Protein AF-A0A3D1F648-F1 (afdb_monomer)

pLDDT: mean 85.79, std 16.65, range [53.34, 98.19]

Nearest PDB structures (foldseek):
  2ad5-assembly3_B  TM=3.538E-01  e=4.983E+00  Escherichia coli K-12
  8fmh-assembly1_D  TM=3.891E-01  e=9.138E+00  Pseudomonas syringae

Structure (mmCIF, N/CA/C/O backbone):
data_AF-A0A3D1F648-F1
#
_entry.id   AF-A0A3D1F648-F1
#
loop_
_atom_site.group_PDB
_atom_site.id
_atom_site.type_symbol
_atom_site.label_atom_id
_atom_site.label_alt_id
_atom_site.label_comp_id
_atom_site.label_asym_id
_atom_site.label_entity_id
_atom_site.label_seq_id
_atom_site.pdbx_PDB_ins_code
_atom_site.Cartn_x
_atom_site.Cartn_y
_atom_site.Cartn_z
_atom_site.occupancy
_atom_site.B_iso_or_equiv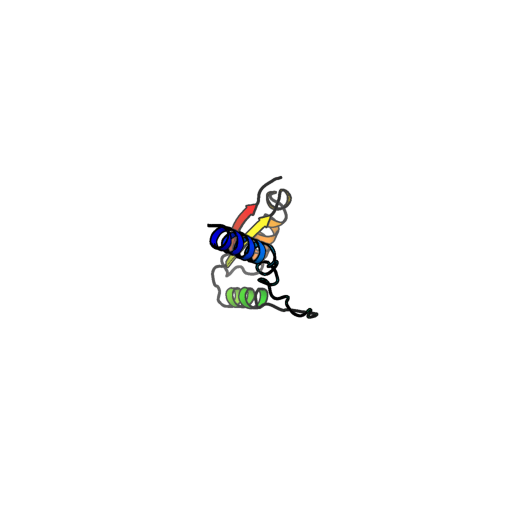
_atom_site.auth_seq_id
_atom_site.auth_comp_id
_atom_site.auth_asym_id
_atom_site.auth_atom_id
_atom_site.pdbx_PDB_model_num
ATOM 1 N N . MET A 1 1 ? 61.739 -39.790 -5.954 1.00 58.62 1 MET A N 1
ATOM 2 C CA . MET A 1 1 ? 61.342 -38.612 -5.142 1.00 58.62 1 MET A CA 1
ATOM 3 C C . MET A 1 1 ? 61.257 -37.318 -5.948 1.00 58.62 1 MET A C 1
ATOM 5 O O . MET A 1 1 ? 60.235 -36.660 -5.857 1.00 58.62 1 MET A O 1
ATOM 9 N N . LYS A 1 2 ? 62.256 -36.956 -6.769 1.00 53.34 2 LYS A N 1
ATOM 10 C CA . LYS A 1 2 ? 62.247 -35.690 -7.537 1.00 53.34 2 LYS A CA 1
ATOM 11 C C . LYS A 1 2 ? 61.109 -35.577 -8.572 1.00 53.34 2 LYS A C 1
ATOM 13 O O . LYS A 1 2 ? 60.539 -34.508 -8.730 1.00 53.34 2 LYS A O 1
ATOM 18 N N . THR A 1 3 ? 60.729 -36.683 -9.214 1.00 56.91 3 THR A N 1
ATOM 19 C CA . THR A 1 3 ? 59.636 -36.740 -10.206 1.00 56.91 3 THR A CA 1
ATOM 20 C C . THR A 1 3 ? 58.242 -36.599 -9.590 1.00 56.91 3 THR A C 1
ATOM 22 O O . THR A 1 3 ? 57.389 -35.933 -10.162 1.00 56.91 3 THR A O 1
ATOM 25 N N . ALA A 1 4 ? 58.021 -37.160 -8.397 1.00 61.03 4 ALA A N 1
ATOM 26 C CA . ALA A 1 4 ? 56.748 -37.049 -7.680 1.00 61.03 4 ALA A CA 1
ATOM 27 C C . ALA A 1 4 ? 56.503 -35.626 -7.148 1.00 61.03 4 ALA A C 1
ATOM 29 O O . ALA A 1 4 ? 55.388 -35.122 -7.217 1.00 61.03 4 ALA A O 1
ATOM 30 N N . VAL A 1 5 ? 57.560 -34.954 -6.680 1.00 63.81 5 VAL A N 1
ATOM 31 C CA . VAL A 1 5 ? 57.489 -33.555 -6.226 1.00 63.81 5 VAL A CA 1
ATOM 32 C C . VAL A 1 5 ? 57.231 -32.606 -7.400 1.00 63.81 5 VAL A C 1
ATOM 34 O O . VAL A 1 5 ? 56.432 -31.683 -7.272 1.00 63.81 5 VAL A O 1
ATOM 37 N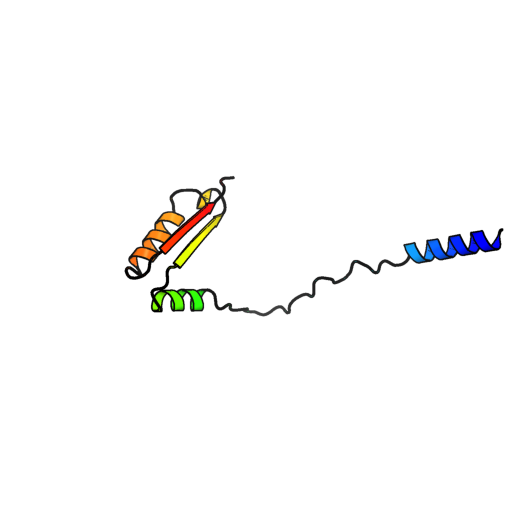 N . LEU A 1 6 ? 57.839 -32.864 -8.565 1.00 57.94 6 LEU A N 1
ATOM 38 C CA . LEU A 1 6 ? 57.604 -32.071 -9.773 1.00 57.94 6 LEU A CA 1
ATOM 39 C C . LEU A 1 6 ? 56.165 -32.230 -10.300 1.00 57.94 6 LEU A C 1
ATOM 41 O O . LEU A 1 6 ? 55.567 -31.244 -10.710 1.00 57.94 6 LEU A O 1
ATOM 45 N N . ALA A 1 7 ? 55.590 -33.436 -10.219 1.00 60.00 7 ALA A N 1
ATOM 46 C CA . AL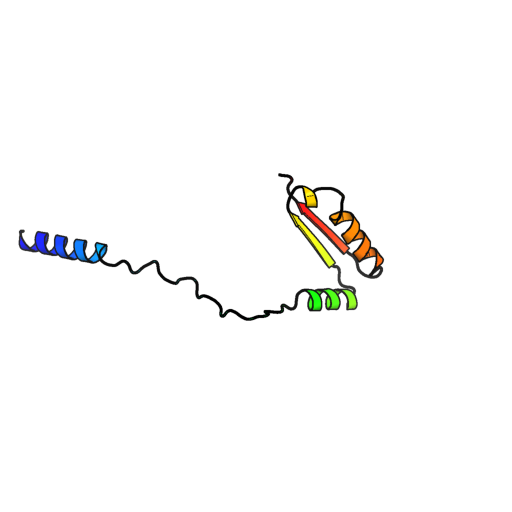A A 1 7 ? 54.197 -33.698 -10.594 1.00 60.00 7 ALA A CA 1
ATOM 47 C C . ALA A 1 7 ? 53.178 -33.047 -9.634 1.00 60.00 7 ALA A C 1
ATOM 49 O O . ALA A 1 7 ? 52.145 -32.548 -10.067 1.00 60.00 7 ALA A O 1
ATOM 50 N N . LEU A 1 8 ? 53.473 -33.005 -8.331 1.00 59.94 8 LEU A N 1
ATOM 51 C CA . LEU A 1 8 ? 52.634 -32.312 -7.344 1.00 59.94 8 LEU A CA 1
ATOM 52 C C . LEU A 1 8 ? 52.665 -30.786 -7.521 1.00 59.94 8 LEU A C 1
ATOM 54 O O . LEU A 1 8 ? 51.634 -30.130 -7.379 1.00 59.94 8 LEU A O 1
ATOM 58 N N . LEU A 1 9 ? 53.822 -30.225 -7.886 1.00 59.12 9 LEU A N 1
ATOM 59 C CA . LEU A 1 9 ? 53.970 -28.796 -8.178 1.00 59.12 9 LEU A CA 1
ATOM 60 C C . LEU A 1 9 ? 53.233 -28.376 -9.459 1.00 59.12 9 LEU A C 1
ATOM 62 O O . LEU A 1 9 ? 52.616 -27.312 -9.479 1.00 59.12 9 LEU A O 1
ATOM 66 N N . THR A 1 10 ? 53.238 -29.203 -10.509 1.00 59.19 10 THR A N 1
ATOM 67 C CA . THR A 1 10 ? 52.524 -28.891 -11.760 1.00 59.19 10 THR A CA 1
ATOM 68 C C . THR A 1 10 ? 51.006 -29.014 -11.624 1.00 59.19 10 THR A C 1
ATOM 70 O O . THR A 1 10 ? 50.285 -28.199 -12.195 1.00 59.19 10 THR A O 1
ATOM 73 N N . ILE A 1 11 ? 50.506 -29.958 -10.819 1.00 61.59 11 ILE A N 1
ATOM 74 C CA . ILE A 1 11 ? 49.069 -30.086 -10.516 1.00 61.59 11 ILE A CA 1
ATOM 75 C C . ILE A 1 11 ? 48.579 -28.897 -9.674 1.00 61.59 11 ILE A C 1
ATOM 77 O O . ILE A 1 11 ? 47.533 -28.322 -9.974 1.00 61.59 11 ILE A O 1
ATOM 81 N N . GLY A 1 12 ? 49.356 -28.465 -8.673 1.00 58.94 12 GLY A N 1
ATOM 82 C CA . GLY A 1 12 ? 49.017 -27.296 -7.852 1.00 58.94 12 GLY A CA 1
ATOM 83 C C . GLY A 1 12 ? 48.958 -25.985 -8.646 1.00 58.94 12 GLY A C 1
ATOM 84 O O . GLY A 1 12 ? 48.083 -25.154 -8.406 1.00 58.94 12 GLY A O 1
ATOM 85 N N . MET A 1 13 ? 49.836 -25.819 -9.642 1.00 59.44 13 MET A N 1
ATOM 86 C CA . MET A 1 13 ? 49.862 -24.634 -10.508 1.00 59.44 13 MET A CA 1
ATOM 87 C C . MET A 1 13 ? 48.686 -24.593 -11.502 1.00 59.44 13 MET A C 1
ATOM 89 O O . MET A 1 13 ? 48.224 -23.512 -11.858 1.00 59.44 13 MET A O 1
ATOM 93 N N . PHE A 1 14 ? 48.152 -25.752 -11.904 1.00 54.81 14 PHE A N 1
ATOM 94 C CA . PHE A 1 14 ? 46.979 -25.844 -12.784 1.00 54.81 14 PHE A CA 1
ATOM 95 C C . PHE A 1 14 ? 45.666 -25.506 -12.050 1.00 54.81 14 PHE A C 1
ATOM 97 O O . PHE A 1 14 ? 44.757 -24.926 -12.637 1.00 54.81 14 PHE A O 1
ATOM 104 N N . CYS A 1 15 ? 45.581 -25.791 -10.745 1.00 55.34 15 CYS A N 1
ATOM 105 C CA . CYS A 1 15 ? 44.432 -25.422 -9.909 1.00 55.34 15 CYS A CA 1
ATOM 106 C C . CYS A 1 15 ? 44.325 -23.912 -9.635 1.00 55.34 15 CYS A C 1
ATOM 108 O O . CYS A 1 15 ? 43.220 -23.413 -9.443 1.00 55.34 15 CYS A O 1
ATOM 110 N N . LEU A 1 16 ? 45.444 -23.179 -9.629 1.00 56.31 16 LEU A N 1
ATOM 111 C CA . LEU A 1 16 ? 45.466 -21.733 -9.363 1.00 56.31 16 LEU A CA 1
ATOM 112 C C . LEU A 1 16 ? 45.249 -20.872 -10.622 1.00 56.31 16 LEU A C 1
ATOM 114 O O . LEU A 1 16 ? 44.999 -19.676 -10.502 1.00 56.31 16 LEU A O 1
ATOM 118 N N . ALA A 1 17 ? 45.337 -21.464 -11.818 1.00 53.62 17 ALA A N 1
ATOM 119 C CA . ALA A 1 17 ? 45.269 -20.755 -13.099 1.00 53.62 17 ALA A CA 1
ATOM 120 C C . ALA A 1 17 ? 43.887 -20.790 -13.779 1.00 53.62 17 ALA A C 1
ATOM 122 O O . ALA A 1 17 ? 43.755 -20.280 -14.888 1.00 53.62 17 ALA A O 1
ATOM 123 N N . ASN A 1 18 ? 42.860 -21.361 -13.137 1.00 57.47 18 ASN A N 1
ATOM 124 C CA . ASN A 1 18 ? 41.478 -21.316 -13.622 1.00 57.47 18 ASN A CA 1
ATOM 125 C C . ASN A 1 18 ? 40.691 -20.198 -12.917 1.00 57.47 18 ASN A C 1
ATOM 127 O O . ASN A 1 18 ? 40.032 -20.466 -11.910 1.00 57.47 18 ASN A O 1
ATOM 131 N N . PRO A 1 19 ? 40.660 -18.957 -13.438 1.00 59.75 19 PRO A N 1
ATOM 132 C CA . PRO A 1 19 ? 39.596 -18.024 -13.103 1.00 59.75 19 PRO A CA 1
ATOM 133 C C . PRO A 1 19 ? 38.333 -18.474 -13.851 1.00 59.75 19 PRO A C 1
ATOM 135 O O . PRO A 1 19 ? 37.943 -17.874 -14.845 1.00 59.75 19 PRO A O 1
ATOM 138 N N . CYS A 1 20 ? 37.731 -19.596 -13.457 1.00 54.41 20 CYS A N 1
ATOM 139 C CA . CYS A 1 20 ? 36.568 -20.129 -14.173 1.00 54.41 20 CYS A CA 1
ATOM 140 C C . CYS A 1 20 ? 35.498 -20.697 -13.239 1.00 54.41 20 CYS A C 1
ATOM 142 O O . CYS A 1 20 ? 34.973 -21.782 -13.460 1.00 54.41 20 CYS A O 1
ATOM 144 N N . LEU A 1 21 ? 35.179 -19.968 -12.168 1.00 54.97 21 LEU A N 1
ATOM 145 C CA . LEU A 1 21 ? 34.020 -20.279 -11.325 1.00 54.97 21 LEU A CA 1
ATOM 146 C C . LEU A 1 21 ? 33.465 -19.012 -10.659 1.00 54.97 21 LEU A C 1
ATOM 148 O O . LEU A 1 21 ? 33.355 -18.911 -9.443 1.00 54.97 21 LEU A O 1
ATOM 152 N N . GLY A 1 22 ? 33.177 -17.997 -11.473 1.00 57.31 22 GLY A N 1
ATOM 153 C CA . GLY A 1 22 ? 32.590 -16.749 -10.979 1.00 57.31 22 GLY A CA 1
ATOM 154 C C . GLY A 1 22 ? 32.024 -15.827 -12.055 1.00 57.31 22 GLY A C 1
ATOM 155 O O . GLY A 1 22 ? 31.881 -14.637 -11.792 1.00 57.31 22 GLY A O 1
ATOM 156 N N . ALA A 1 23 ? 31.740 -16.336 -13.255 1.00 62.28 23 ALA A N 1
ATOM 157 C CA . ALA A 1 23 ? 31.150 -15.548 -14.330 1.00 62.28 23 ALA A CA 1
ATOM 158 C C . ALA A 1 2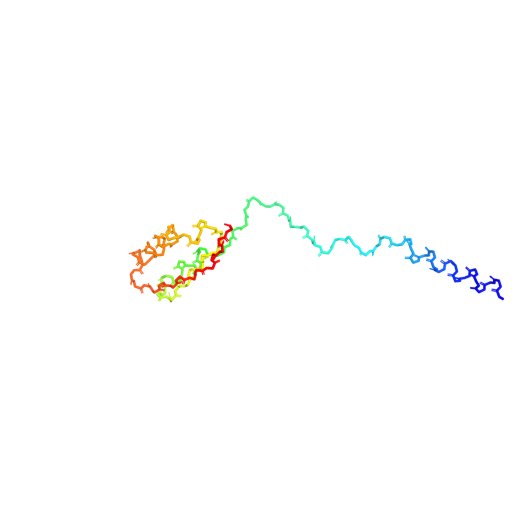3 ? 29.820 -16.182 -14.765 1.00 62.28 23 ALA A C 1
ATOM 160 O O . ALA A 1 23 ? 29.794 -17.328 -15.206 1.00 62.28 23 ALA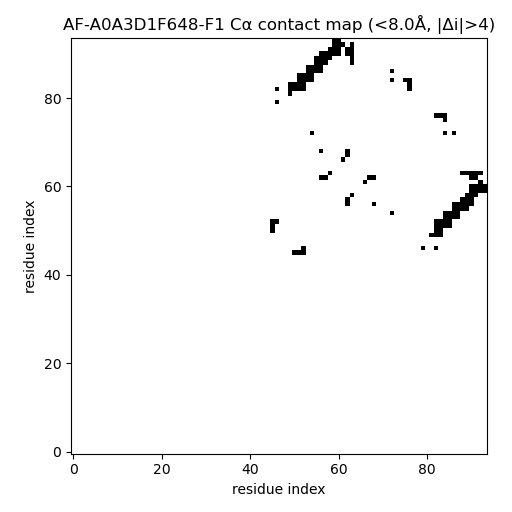 A O 1
ATOM 161 N N . ASP A 1 24 ? 28.760 -15.385 -14.617 1.00 60.88 24 ASP A N 1
ATOM 162 C CA . ASP A 1 24 ? 27.429 -15.502 -15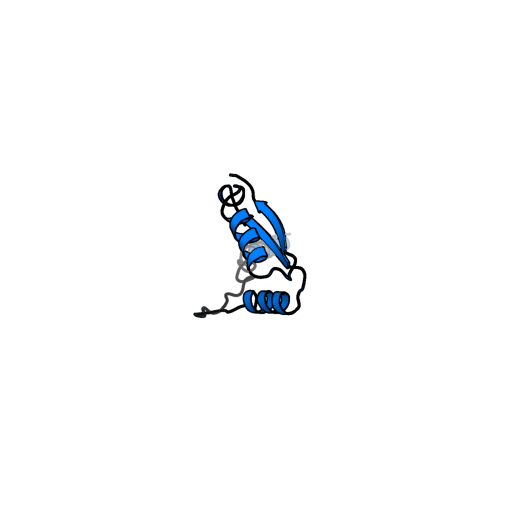.227 1.00 60.88 24 ASP A CA 1
ATOM 163 C C . ASP A 1 24 ? 26.373 -16.445 -14.611 1.00 60.88 24 ASP A C 1
ATOM 165 O O . ASP A 1 24 ? 25.525 -16.976 -15.322 1.00 60.88 24 ASP A O 1
ATOM 169 N N . ASP A 1 25 ? 26.290 -16.547 -13.278 1.00 72.44 25 ASP A N 1
ATOM 170 C CA . ASP A 1 25 ? 25.139 -17.208 -12.614 1.00 72.44 25 ASP A CA 1
ATOM 171 C C . ASP A 1 25 ? 23.812 -16.411 -12.701 1.00 72.44 25 ASP A C 1
ATOM 173 O O . ASP A 1 25 ? 22.757 -16.889 -12.277 1.00 72.44 25 ASP A O 1
ATOM 177 N N . TYR A 1 26 ? 23.830 -15.193 -13.256 1.00 79.62 26 TYR A N 1
ATOM 178 C CA . TYR A 1 26 ? 22.651 -14.328 -13.368 1.00 79.62 26 TYR A CA 1
ATOM 179 C C . TYR A 1 26 ? 22.460 -13.857 -14.812 1.00 79.62 26 TYR A C 1
ATOM 181 O O . TYR A 1 26 ? 22.986 -12.803 -15.180 1.00 79.62 26 TYR A O 1
ATOM 189 N N . PRO A 1 27 ? 21.704 -14.596 -15.645 1.00 85.69 27 PRO A N 1
ATOM 190 C CA . PRO A 1 27 ? 21.442 -14.164 -17.009 1.00 85.69 27 PRO A CA 1
ATOM 191 C C . PRO A 1 27 ? 20.727 -12.809 -17.000 1.00 85.69 27 PRO A C 1
ATOM 193 O O . PRO A 1 27 ? 19.693 -12.631 -16.344 1.00 85.69 27 PRO A O 1
ATOM 196 N N . LEU A 1 28 ? 21.288 -11.845 -17.731 1.00 87.69 28 LEU A N 1
ATOM 197 C CA . LEU A 1 28 ? 20.666 -10.541 -17.923 1.00 87.69 28 LEU A CA 1
ATOM 198 C C . LEU A 1 28 ? 19.382 -10.708 -18.741 1.00 87.69 28 LEU A C 1
ATOM 200 O O . LEU A 1 28 ? 19.325 -11.495 -19.684 1.00 87.69 28 LEU A O 1
ATOM 204 N N . ARG A 1 29 ? 18.336 -9.966 -18.370 1.00 88.38 29 ARG A N 1
ATOM 205 C CA . ARG A 1 29 ? 17.115 -9.885 -19.176 1.00 88.38 29 ARG A CA 1
ATOM 206 C C . ARG A 1 29 ? 17.274 -8.829 -20.257 1.00 88.38 29 ARG A C 1
ATOM 208 O O . ARG A 1 29 ? 17.882 -7.789 -20.007 1.00 88.38 29 ARG A O 1
ATOM 215 N N . ASP A 1 30 ? 16.642 -9.071 -21.399 1.00 92.88 30 ASP A N 1
ATOM 216 C CA . ASP A 1 30 ? 16.531 -8.073 -22.456 1.00 92.88 30 ASP A CA 1
ATOM 217 C C . ASP A 1 30 ? 15.871 -6.797 -21.928 1.00 92.88 30 ASP A C 1
ATOM 219 O O . ASP A 1 30 ? 14.865 -6.832 -21.207 1.00 92.88 30 ASP A O 1
ATOM 223 N N . ALA A 1 31 ? 16.444 -5.656 -22.306 1.00 93.12 31 ALA A N 1
ATOM 224 C CA . ALA A 1 31 ? 15.844 -4.363 -22.043 1.00 93.12 31 ALA A CA 1
ATOM 225 C C . ALA A 1 31 ? 14.605 -4.209 -22.933 1.00 93.12 31 ALA A C 1
ATOM 227 O O . ALA A 1 31 ? 14.702 -4.125 -24.156 1.00 93.12 31 ALA A O 1
ATOM 228 N N . VAL A 1 32 ? 13.435 -4.177 -22.305 1.00 95.12 32 VAL A N 1
ATOM 229 C CA . VAL A 1 32 ? 12.155 -3.916 -22.964 1.00 95.12 32 VAL A CA 1
ATOM 230 C C . VAL A 1 32 ? 11.542 -2.653 -22.375 1.00 95.12 32 VAL A C 1
ATOM 232 O O . VAL A 1 32 ? 11.626 -2.429 -21.168 1.00 95.12 32 VAL A O 1
ATOM 235 N N . GLU A 1 33 ? 10.887 -1.851 -23.214 1.00 95.56 33 GLU A N 1
ATOM 236 C CA . GLU A 1 33 ? 10.251 -0.586 -22.806 1.00 95.56 33 GLU A CA 1
ATOM 237 C C . GLU A 1 33 ? 9.224 -0.777 -21.678 1.00 95.56 33 GLU A C 1
ATOM 239 O O . GLU A 1 33 ? 9.097 0.046 -20.772 1.00 95.56 33 GLU A O 1
ATOM 244 N N . CYS A 1 34 ? 8.479 -1.887 -21.704 1.00 93.69 34 CYS A N 1
ATOM 245 C CA . CYS A 1 34 ? 7.480 -2.191 -20.689 1.00 93.69 34 CYS A CA 1
ATOM 246 C C . CYS A 1 34 ? 7.381 -3.696 -20.426 1.00 93.69 34 CYS A C 1
ATOM 248 O O . CYS A 1 34 ? 7.347 -4.508 -21.345 1.00 93.69 34 CYS A O 1
ATOM 250 N N . SER A 1 35 ? 7.277 -4.064 -19.148 1.00 92.06 35 SER A N 1
ATOM 251 C CA . SER A 1 35 ? 6.994 -5.427 -18.683 1.00 92.06 35 SER A CA 1
ATOM 252 C C . SER A 1 35 ? 5.758 -5.413 -17.775 1.00 92.06 35 SER A C 1
ATOM 254 O O . SER A 1 35 ? 5.897 -5.429 -16.544 1.00 92.06 35 SER A O 1
ATOM 256 N N . PRO A 1 36 ? 4.538 -5.317 -18.341 1.00 91.38 36 PRO A N 1
ATOM 257 C CA . PRO A 1 36 ? 3.323 -5.242 -17.543 1.00 91.38 36 PRO A CA 1
ATOM 258 C C . PRO A 1 36 ? 3.122 -6.532 -16.740 1.00 91.38 36 PRO A C 1
ATOM 260 O O . PRO A 1 36 ? 3.431 -7.635 -17.187 1.00 91.38 36 PRO A O 1
ATOM 263 N N . ARG A 1 37 ? 2.584 -6.391 -15.527 1.00 93.25 37 ARG A N 1
ATOM 264 C CA . ARG A 1 37 ? 2.242 -7.508 -14.637 1.00 93.25 37 ARG A CA 1
ATOM 265 C C . ARG A 1 37 ? 0.766 -7.443 -14.279 1.00 93.25 37 ARG A C 1
ATOM 267 O O . ARG A 1 37 ? 0.197 -6.360 -14.172 1.00 93.25 37 ARG A O 1
ATOM 274 N N . SER A 1 38 ? 0.165 -8.586 -13.977 1.00 95.88 38 SER A N 1
ATOM 275 C CA . SER A 1 38 ? -1.267 -8.688 -13.661 1.00 95.88 38 SER A CA 1
ATOM 276 C C . SER A 1 38 ? -1.645 -8.211 -12.251 1.00 95.88 38 SER A C 1
ATOM 278 O O . SER A 1 38 ? -2.693 -8.589 -11.746 1.00 95.88 38 SER A O 1
ATOM 280 N N . GLY A 1 39 ? -0.823 -7.385 -11.591 1.00 95.31 39 GLY A N 1
ATOM 281 C CA . GLY A 1 39 ? -1.059 -6.943 -10.211 1.00 95.31 39 GLY A CA 1
ATOM 282 C C . GLY A 1 39 ? -2.390 -6.204 -10.042 1.00 95.31 39 GLY A C 1
ATOM 283 O O . GLY A 1 39 ? -3.275 -6.679 -9.333 1.00 95.31 39 GLY A O 1
ATOM 284 N N . LEU A 1 40 ? -2.551 -5.073 -10.739 1.00 94.69 40 LEU A N 1
ATOM 285 C CA . LEU A 1 40 ? -3.793 -4.292 -10.701 1.00 94.69 40 LEU A CA 1
ATOM 286 C C . LEU A 1 40 ? -4.991 -5.041 -11.312 1.00 94.69 40 LEU A C 1
ATOM 288 O O . LEU A 1 40 ? -6.033 -5.070 -10.660 1.00 94.69 40 LEU A O 1
ATOM 292 N N . PRO A 1 41 ? -4.875 -5.714 -12.478 1.00 96.69 41 PRO A N 1
ATOM 293 C CA . PRO A 1 41 ? -5.965 -6.547 -12.991 1.00 96.69 41 PRO A CA 1
ATOM 294 C C . PRO A 1 41 ? -6.477 -7.583 -11.978 1.00 96.69 41 PRO A C 1
ATOM 296 O O . PRO A 1 41 ? -7.683 -7.697 -11.772 1.00 96.69 41 PRO A O 1
ATOM 299 N N . ASN A 1 42 ? -5.577 -8.283 -11.279 1.00 97.31 42 ASN A N 1
ATOM 300 C CA . ASN A 1 42 ? -5.961 -9.263 -10.260 1.00 97.31 42 ASN A CA 1
ATOM 301 C C . ASN A 1 42 ? -6.615 -8.606 -9.037 1.00 97.31 42 ASN A C 1
ATOM 303 O O . ASN A 1 42 ? -7.545 -9.172 -8.467 1.00 97.31 42 ASN A O 1
ATOM 307 N N . PHE A 1 43 ? -6.151 -7.423 -8.629 1.00 96.44 43 PHE A N 1
ATOM 308 C CA . PHE A 1 43 ? -6.767 -6.653 -7.548 1.00 96.44 43 PHE A CA 1
ATOM 309 C C . PHE A 1 43 ? -8.218 -6.274 -7.877 1.00 96.44 43 PHE A C 1
ATOM 311 O O . PHE A 1 43 ? -9.115 -6.550 -7.082 1.00 96.44 43 PHE A O 1
ATOM 318 N N . PHE A 1 44 ? -8.474 -5.723 -9.066 1.00 96.50 44 PHE A N 1
ATOM 319 C CA . PHE A 1 44 ? -9.833 -5.354 -9.473 1.00 96.50 44 PHE A CA 1
ATOM 320 C C . PHE A 1 44 ? -10.745 -6.571 -9.643 1.00 96.50 44 PHE A C 1
ATOM 322 O O . PHE A 1 44 ? -11.910 -6.516 -9.257 1.00 96.50 44 PHE A O 1
ATOM 329 N N . ALA A 1 45 ? -10.217 -7.692 -10.140 1.00 97.81 45 ALA A N 1
ATOM 330 C CA . ALA A 1 45 ? -10.976 -8.937 -10.214 1.00 97.81 45 ALA A CA 1
ATOM 331 C C . ALA A 1 45 ? -11.425 -9.431 -8.824 1.00 97.81 45 ALA A C 1
ATOM 333 O O . ALA A 1 45 ? -12.540 -9.928 -8.692 1.00 97.81 45 ALA A O 1
ATOM 334 N N . LYS A 1 46 ? -10.598 -9.270 -7.779 1.00 97.81 46 LYS A N 1
ATOM 335 C CA . LYS A 1 46 ? -10.984 -9.590 -6.391 1.00 97.81 46 LYS A CA 1
ATOM 336 C C . LYS A 1 46 ? -12.077 -8.666 -5.863 1.00 97.81 46 LYS A C 1
ATOM 338 O O . LYS A 1 46 ? -13.030 -9.148 -5.261 1.00 97.81 46 LYS A O 1
ATOM 343 N N . ILE A 1 47 ? -11.978 -7.363 -6.146 1.00 97.31 47 ILE A N 1
ATOM 344 C CA . ILE A 1 47 ? -13.027 -6.393 -5.791 1.00 97.31 47 ILE A CA 1
ATOM 345 C C . ILE A 1 47 ? -14.364 -6.799 -6.410 1.00 97.31 47 ILE A C 1
ATOM 347 O O . ILE A 1 47 ? -15.368 -6.859 -5.710 1.00 97.31 47 ILE A O 1
ATOM 351 N N . GLN A 1 48 ? -14.376 -7.113 -7.708 1.00 96.75 48 GLN A N 1
ATOM 352 C CA . GLN A 1 48 ? -15.598 -7.506 -8.418 1.00 96.75 48 GLN A CA 1
ATOM 353 C C . GLN A 1 48 ? -16.231 -8.779 -7.848 1.00 96.75 48 GLN A C 1
ATOM 355 O O . GLN A 1 48 ? -17.451 -8.910 -7.854 1.00 96.75 48 GLN A O 1
ATOM 360 N N . LYS A 1 49 ? -15.410 -9.707 -7.347 1.00 97.56 49 LYS A N 1
ATOM 361 C CA . LYS A 1 49 ? -15.872 -10.935 -6.691 1.00 97.56 49 LYS A CA 1
ATOM 362 C C . LYS A 1 49 ? -16.377 -10.718 -5.264 1.00 97.56 49 LYS A C 1
ATOM 364 O O . LYS A 1 49 ? -17.060 -11.592 -4.744 1.00 97.56 49 LYS A O 1
ATOM 369 N N . GLY A 1 50 ? -16.062 -9.581 -4.644 1.00 96.69 50 GLY A N 1
ATOM 370 C CA . GLY A 1 50 ? -16.353 -9.341 -3.232 1.00 96.69 50 GLY A CA 1
ATOM 371 C C . GLY A 1 50 ? -15.378 -10.033 -2.273 1.00 96.69 50 GLY A C 1
ATOM 372 O O . GLY A 1 50 ? -15.704 -10.202 -1.103 1.00 96.69 50 GLY A O 1
ATOM 373 N N . ASP A 1 51 ? -14.203 -10.454 -2.752 1.00 97.81 51 ASP A N 1
ATOM 374 C CA . ASP A 1 51 ? -13.222 -11.173 -1.932 1.00 97.81 51 ASP A CA 1
ATOM 375 C C . ASP A 1 51 ? -12.600 -10.252 -0.868 1.00 97.81 51 ASP A C 1
ATOM 377 O O . ASP A 1 51 ? -12.333 -9.082 -1.138 1.00 97.81 51 ASP A O 1
ATOM 381 N N . ASP A 1 52 ? -12.257 -10.791 0.307 1.00 97.56 52 ASP A N 1
ATOM 382 C CA . ASP A 1 52 ? -11.468 -10.072 1.316 1.00 97.56 52 ASP A CA 1
ATOM 383 C C . ASP A 1 52 ? -10.095 -9.653 0.744 1.00 97.56 52 ASP A C 1
ATOM 385 O O . ASP A 1 52 ? -9.333 -10.466 0.202 1.00 97.56 52 ASP A O 1
ATOM 389 N N . ILE A 1 53 ? -9.730 -8.380 0.919 1.00 98.00 53 ILE A N 1
ATOM 390 C CA . ILE A 1 53 ? -8.478 -7.811 0.405 1.00 98.00 53 ILE A CA 1
ATOM 391 C C . ILE A 1 53 ? -7.570 -7.387 1.553 1.00 98.00 53 ILE A C 1
ATOM 393 O O . ILE A 1 53 ? -7.952 -6.644 2.454 1.00 98.00 53 ILE A O 1
ATOM 397 N N . THR A 1 54 ? -6.310 -7.816 1.488 1.00 97.94 54 THR A N 1
ATOM 398 C CA . THR A 1 54 ? -5.259 -7.355 2.401 1.00 97.94 54 THR A CA 1
ATOM 399 C C . THR A 1 54 ? -4.357 -6.337 1.712 1.00 97.94 54 THR A C 1
ATOM 401 O O . THR A 1 54 ? -3.863 -6.591 0.614 1.00 97.94 54 THR A O 1
ATOM 404 N N . ILE A 1 55 ? -4.112 -5.208 2.376 1.00 97.06 55 ILE A N 1
ATOM 405 C CA . ILE A 1 55 ? -3.235 -4.130 1.913 1.00 97.06 55 ILE A CA 1
ATOM 406 C C . ILE A 1 55 ? -2.035 -4.057 2.854 1.00 97.06 55 ILE A C 1
ATOM 408 O O . ILE A 1 55 ? -2.189 -3.752 4.034 1.00 97.06 55 ILE A O 1
ATOM 412 N N . ALA A 1 56 ? -0.838 -4.335 2.345 1.00 97.50 56 ALA A N 1
ATOM 413 C CA . ALA A 1 56 ? 0.389 -4.235 3.127 1.00 97.50 56 ALA A CA 1
ATOM 414 C C . ALA A 1 56 ? 1.079 -2.887 2.902 1.00 97.50 56 ALA A C 1
ATOM 416 O O . ALA A 1 56 ? 1.350 -2.499 1.768 1.00 97.50 56 ALA A O 1
ATOM 417 N N . TYR A 1 57 ? 1.398 -2.204 3.998 1.00 97.75 57 TYR A N 1
ATOM 418 C CA . TYR A 1 57 ? 2.138 -0.950 4.010 1.00 97.75 57 TYR A CA 1
ATOM 419 C C . TYR A 1 57 ? 3.535 -1.195 4.566 1.00 97.75 57 TYR A C 1
ATOM 421 O O . TYR A 1 57 ? 3.714 -1.311 5.780 1.00 97.75 57 TYR A O 1
ATOM 429 N N . LEU A 1 58 ? 4.507 -1.289 3.664 1.00 97.75 58 LEU A N 1
ATOM 430 C CA . LEU A 1 58 ? 5.913 -1.537 3.963 1.00 97.75 58 LEU A CA 1
ATOM 431 C C . LEU A 1 58 ? 6.716 -0.265 3.683 1.00 97.75 58 LEU A C 1
ATOM 433 O O . LEU A 1 58 ? 6.642 0.273 2.580 1.00 97.75 58 LEU A O 1
ATOM 437 N N . GLY A 1 59 ? 7.484 0.218 4.659 1.00 96.62 59 GLY A N 1
ATOM 438 C CA . GLY A 1 59 ? 8.316 1.402 4.457 1.00 96.62 59 GLY A CA 1
ATOM 439 C C . GLY A 1 59 ? 8.941 1.967 5.729 1.00 96.62 59 GLY A C 1
ATOM 440 O O . GLY A 1 59 ? 8.880 1.358 6.794 1.00 96.62 59 GLY A O 1
ATOM 441 N N . GLY A 1 60 ? 9.548 3.147 5.590 1.00 96.75 60 GLY A N 1
ATOM 442 C CA . GLY A 1 60 ? 10.261 3.847 6.660 1.00 96.75 60 GLY A CA 1
ATOM 443 C C . GLY A 1 60 ? 9.368 4.688 7.583 1.00 96.75 60 GLY A C 1
ATOM 444 O O . GLY A 1 60 ? 8.143 4.527 7.625 1.00 96.75 60 GLY A O 1
ATOM 445 N N . SER A 1 61 ? 9.979 5.679 8.240 1.00 96.44 61 SER A N 1
ATOM 446 C CA . SER A 1 61 ? 9.321 6.621 9.162 1.00 96.44 61 SER A CA 1
ATOM 447 C C . SER A 1 61 ? 8.055 7.266 8.589 1.00 96.44 61 SER A C 1
ATOM 449 O O . SER A 1 61 ? 7.047 7.344 9.284 1.00 96.44 61 SER A O 1
ATOM 451 N N . ILE A 1 62 ? 8.043 7.625 7.303 1.00 96.81 62 ILE A N 1
ATOM 452 C CA . ILE A 1 62 ? 6.869 8.208 6.626 1.00 96.81 62 ILE A CA 1
ATOM 453 C C . ILE A 1 62 ? 5.672 7.241 6.611 1.00 96.81 62 ILE A C 1
ATOM 455 O O . ILE A 1 62 ? 4.528 7.660 6.771 1.00 96.81 62 ILE A O 1
ATOM 459 N N . THR A 1 63 ? 5.918 5.940 6.443 1.00 97.75 63 THR A N 1
ATOM 460 C CA . THR A 1 63 ? 4.862 4.908 6.432 1.00 97.75 63 THR A CA 1
ATOM 461 C C . THR A 1 63 ? 4.410 4.546 7.845 1.00 97.75 63 THR A C 1
ATOM 463 O O . THR A 1 63 ? 3.247 4.181 8.048 1.00 97.75 63 THR A O 1
ATOM 466 N N . ALA A 1 64 ? 5.316 4.693 8.819 1.00 96.44 64 ALA A N 1
ATOM 467 C CA . ALA A 1 64 ? 5.031 4.480 10.233 1.00 96.44 64 ALA A CA 1
ATOM 468 C C . ALA A 1 64 ? 4.026 5.504 10.779 1.00 96.44 64 ALA A C 1
ATOM 470 O O . ALA A 1 64 ? 3.145 5.157 11.571 1.00 96.44 64 ALA A O 1
ATOM 471 N N . GLN A 1 65 ? 4.112 6.751 10.306 1.00 95.31 65 GLN A N 1
ATOM 472 C CA . GLN A 1 65 ? 3.199 7.814 10.710 1.00 95.31 65 GLN A CA 1
ATOM 473 C C . GLN A 1 65 ? 1.733 7.497 10.359 1.00 95.31 65 GLN A C 1
ATOM 475 O O . GLN A 1 65 ? 1.446 6.846 9.346 1.00 95.31 65 GLN A O 1
ATOM 480 N N . PRO A 1 66 ? 0.763 7.998 11.147 1.00 93.88 66 PRO A N 1
ATOM 481 C CA . PRO A 1 66 ? -0.669 7.857 10.877 1.00 93.88 66 PRO A CA 1
ATOM 482 C C . PRO A 1 66 ? -1.150 8.805 9.758 1.00 93.88 66 PRO A C 1
ATOM 484 O O . PRO A 1 66 ? -2.167 9.476 9.888 1.00 93.88 66 PRO A O 1
ATOM 487 N N . GLY A 1 67 ? -0.399 8.878 8.658 1.00 95.00 67 GLY A N 1
ATOM 488 C CA . GLY A 1 67 ? -0.674 9.735 7.508 1.00 95.00 67 GLY A CA 1
ATOM 489 C C . GLY A 1 67 ? -1.291 8.962 6.346 1.00 95.00 67 GLY A C 1
ATOM 490 O O . GLY A 1 67 ? -2.323 8.300 6.484 1.00 95.00 67 GLY A O 1
ATOM 491 N N . TYR A 1 68 ? -0.630 9.028 5.187 1.00 96.94 68 TYR A N 1
ATOM 492 C CA . TYR A 1 68 ? -1.134 8.511 3.908 1.00 96.94 68 TYR A CA 1
ATOM 493 C C . TYR A 1 68 ? -1.615 7.050 3.970 1.00 96.94 68 TYR A C 1
ATOM 495 O O . TYR A 1 68 ? -2.585 6.684 3.310 1.00 96.94 68 TYR A O 1
ATOM 503 N N . ARG A 1 69 ? -0.979 6.214 4.797 1.00 96.81 69 ARG A N 1
ATOM 504 C CA . ARG A 1 69 ? -1.385 4.825 5.025 1.00 96.81 69 ARG A CA 1
ATOM 505 C C . ARG A 1 69 ? -2.825 4.724 5.531 1.00 96.81 69 ARG A C 1
ATOM 507 O O . ARG A 1 69 ? -3.626 3.991 4.965 1.00 96.81 69 ARG A O 1
ATOM 514 N N . VAL A 1 70 ? -3.162 5.476 6.578 1.00 96.88 70 VAL A N 1
ATOM 515 C CA . VAL A 1 70 ? -4.505 5.455 7.176 1.00 96.88 70 VAL A CA 1
ATOM 516 C C . VAL A 1 70 ? -5.525 6.038 6.199 1.00 96.88 70 VAL A C 1
ATOM 518 O O . VAL A 1 70 ? -6.614 5.491 6.043 1.00 96.88 70 VAL A O 1
ATOM 521 N N . LEU A 1 71 ? -5.163 7.125 5.512 1.00 98.00 71 LEU A N 1
ATOM 522 C CA . LEU A 1 71 ? -6.044 7.794 4.552 1.00 98.00 71 LEU A CA 1
ATOM 523 C C . LEU A 1 71 ? -6.346 6.916 3.334 1.00 98.00 71 LEU A C 1
ATOM 525 O O . LEU A 1 71 ? -7.499 6.812 2.928 1.00 98.00 71 LEU A O 1
ATOM 529 N N . SER A 1 72 ? -5.334 6.247 2.782 1.00 97.56 72 SER A N 1
ATOM 530 C CA . SER A 1 72 ? -5.514 5.347 1.640 1.00 97.56 72 SER A CA 1
ATOM 531 C C . SER A 1 72 ? -6.359 4.126 1.999 1.00 97.56 72 SER A C 1
ATOM 533 O O . SER A 1 72 ? -7.235 3.771 1.218 1.00 97.56 72 SER A O 1
ATOM 535 N N . GLN A 1 73 ? -6.177 3.524 3.182 1.00 97.19 73 GLN A N 1
ATOM 536 C CA . GLN A 1 73 ? -7.021 2.403 3.609 1.00 97.19 73 GLN A CA 1
ATOM 537 C C . GLN A 1 73 ? -8.494 2.822 3.698 1.00 97.19 73 GLN A C 1
ATOM 539 O O . GLN A 1 73 ? -9.352 2.167 3.111 1.00 97.19 73 GLN A O 1
ATOM 544 N N . LYS A 1 74 ? -8.772 3.958 4.354 1.00 97.69 74 LYS A N 1
ATOM 545 C CA . LYS A 1 74 ? -10.129 4.518 4.431 1.00 97.69 74 LYS A CA 1
ATOM 546 C C . LYS A 1 74 ? -10.707 4.815 3.053 1.00 97.69 74 LYS A C 1
ATOM 548 O O . LYS A 1 74 ? -11.895 4.620 2.825 1.00 97.69 74 LYS A O 1
ATOM 553 N N . TRP A 1 75 ? -9.875 5.293 2.130 1.00 98.19 75 TRP A N 1
ATOM 554 C CA . TRP A 1 75 ? -10.299 5.532 0.759 1.00 98.19 75 TRP A CA 1
ATOM 555 C C . TRP A 1 75 ? -10.719 4.227 0.070 1.00 98.19 75 TRP A C 1
ATOM 557 O O . TRP A 1 75 ? -11.794 4.192 -0.520 1.00 98.19 75 TRP A O 1
ATOM 567 N N . PHE A 1 76 ? -9.951 3.138 0.200 1.00 97.38 76 PHE A N 1
ATOM 568 C C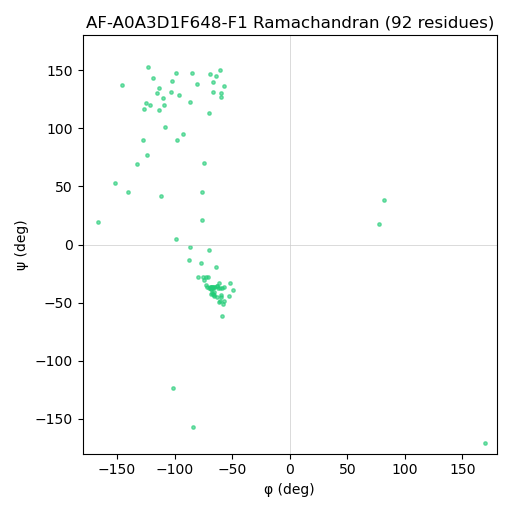A . PHE A 1 76 ? -10.328 1.838 -0.372 1.00 97.38 76 PHE A CA 1
ATOM 569 C C . PHE A 1 76 ? -11.655 1.310 0.180 1.00 97.38 76 PHE A C 1
ATOM 571 O O . PHE A 1 76 ? -12.505 0.878 -0.603 1.00 97.38 76 PHE A O 1
ATOM 578 N N . GLU A 1 77 ? -11.839 1.400 1.500 1.00 97.38 77 GLU A N 1
ATOM 579 C CA . GLU A 1 77 ? -13.079 1.031 2.193 1.00 97.38 77 GLU A CA 1
ATOM 580 C C . GLU A 1 77 ? -14.267 1.868 1.689 1.00 97.38 77 GLU A C 1
ATOM 582 O O . GLU A 1 77 ? -15.326 1.322 1.390 1.00 97.38 77 GLU A O 1
ATOM 587 N N . ALA A 1 78 ? -14.082 3.181 1.515 1.00 98.00 78 ALA A N 1
ATOM 588 C CA . ALA A 1 78 ? -15.126 4.077 1.021 1.00 98.00 78 ALA A CA 1
ATOM 589 C C . ALA A 1 78 ? -15.501 3.822 -0.448 1.00 98.00 78 ALA A C 1
ATOM 591 O O . ALA A 1 78 ? -16.669 3.944 -0.809 1.00 98.00 78 ALA A O 1
ATOM 592 N N . GLN A 1 79 ? -14.531 3.481 -1.303 1.00 97.44 79 GLN A N 1
ATOM 593 C CA . GLN A 1 79 ? -14.796 3.215 -2.721 1.00 97.44 79 GLN A CA 1
ATOM 594 C C . GLN A 1 79 ? -15.468 1.860 -2.960 1.00 97.44 79 GLN A C 1
ATOM 596 O O . GLN A 1 79 ? -16.175 1.700 -3.951 1.00 97.44 79 GLN A O 1
ATOM 601 N N . ASN A 1 80 ? -15.246 0.879 -2.082 1.00 96.81 80 ASN A N 1
ATOM 602 C CA . ASN A 1 80 ? -15.754 -0.480 -2.262 1.00 96.81 80 ASN A CA 1
ATOM 603 C C . ASN A 1 80 ? -16.405 -0.974 -0.960 1.00 96.81 80 ASN A C 1
ATOM 605 O O . ASN A 1 80 ? -15.879 -1.886 -0.323 1.00 96.81 80 ASN A O 1
ATOM 609 N N . PRO A 1 81 ? -17.556 -0.403 -0.558 1.00 95.62 81 PRO A N 1
ATOM 610 C CA . PRO A 1 81 ? -18.169 -0.666 0.748 1.00 95.62 81 PRO A CA 1
ATOM 611 C C . PRO A 1 81 ? -18.618 -2.123 0.945 1.00 95.62 81 PRO A C 1
ATOM 613 O O . PRO A 1 81 ? -18.795 -2.569 2.074 1.00 95.62 81 PRO A O 1
ATOM 616 N N . ASN A 1 82 ? -18.780 -2.875 -0.147 1.00 94.75 82 ASN A N 1
ATOM 617 C CA . ASN A 1 82 ? -19.164 -4.288 -0.126 1.00 94.75 82 ASN A CA 1
ATOM 618 C C . ASN A 1 82 ? -17.965 -5.241 0.016 1.00 94.75 82 ASN A C 1
ATOM 620 O O . ASN A 1 82 ? -18.152 -6.453 0.052 1.00 94.75 82 ASN A O 1
ATOM 624 N N . VAL A 1 83 ? -16.742 -4.708 0.056 1.00 97.88 83 VAL A N 1
ATOM 625 C CA . VAL A 1 83 ? -15.496 -5.473 0.143 1.00 97.88 83 VAL A CA 1
ATOM 626 C C . VAL A 1 83 ? -14.834 -5.191 1.481 1.00 97.88 83 VAL A C 1
ATOM 628 O O . VAL A 1 83 ? -14.702 -4.042 1.904 1.00 97.88 83 VAL A O 1
ATOM 631 N N . LYS A 1 84 ? -14.362 -6.240 2.151 1.00 98.00 84 LYS A N 1
ATOM 632 C CA . LYS A 1 84 ? -13.633 -6.091 3.406 1.00 98.00 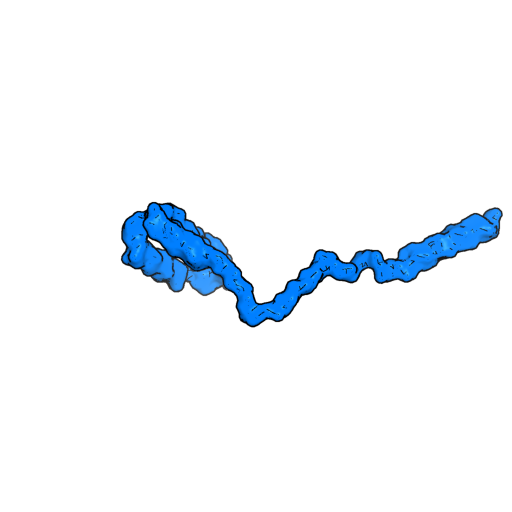84 LYS A CA 1
ATOM 633 C C . LYS A 1 84 ? -12.149 -5.869 3.143 1.00 98.00 84 LYS A C 1
ATOM 635 O O . LYS A 1 84 ? -11.473 -6.719 2.561 1.00 98.00 84 LYS A O 1
ATOM 640 N N . PHE A 1 85 ? -11.624 -4.755 3.646 1.00 97.81 85 PHE A N 1
ATOM 641 C CA . PHE A 1 85 ? -10.196 -4.450 3.599 1.00 97.81 85 PHE A CA 1
ATOM 642 C C . PHE A 1 85 ? -9.522 -4.697 4.949 1.00 97.81 85 PHE A C 1
ATOM 644 O O . PHE A 1 85 ? -10.060 -4.384 6.010 1.00 97.81 85 PHE A O 1
ATOM 651 N N . LYS A 1 86 ? -8.306 -5.246 4.907 1.00 97.31 86 LYS A N 1
ATOM 652 C CA . LYS A 1 86 ? -7.431 -5.426 6.069 1.00 97.31 86 LYS A CA 1
ATOM 653 C C . LYS A 1 86 ? -6.065 -4.805 5.799 1.00 97.31 86 LYS A C 1
ATOM 655 O O . LYS A 1 86 ? -5.334 -5.270 4.929 1.00 97.31 86 LYS A O 1
ATOM 660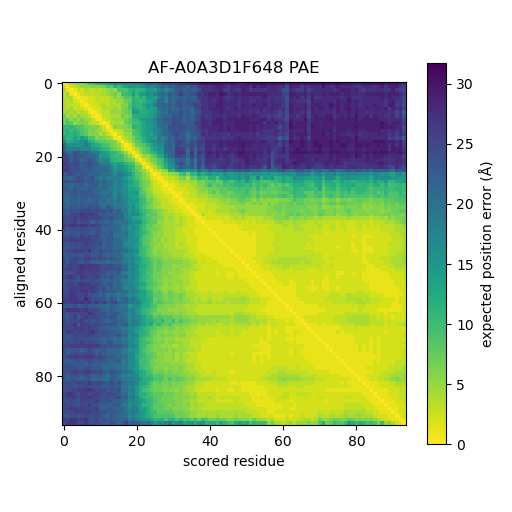 N N . GLY A 1 87 ? -5.693 -3.791 6.572 1.00 95.94 87 GLY A N 1
ATOM 661 C CA . GLY A 1 87 ? -4.351 -3.210 6.531 1.00 95.94 87 GLY A CA 1
ATOM 662 C C . GLY A 1 87 ? -3.325 -4.025 7.326 1.00 95.94 87 GLY A C 1
ATOM 663 O O . GLY A 1 87 ? -3.597 -4.447 8.449 1.00 95.94 87 GLY A O 1
ATOM 664 N N . ILE A 1 88 ? -2.122 -4.200 6.777 1.00 97.75 88 ILE A N 1
ATOM 665 C CA . ILE A 1 88 ? -0.926 -4.640 7.505 1.00 97.75 88 ILE A CA 1
ATOM 666 C C . ILE A 1 88 ? 0.019 -3.447 7.612 1.00 97.75 88 ILE A C 1
ATOM 668 O O . ILE A 1 88 ? 0.471 -2.907 6.603 1.00 97.75 88 ILE A O 1
ATOM 672 N N . HIS A 1 89 ? 0.328 -3.047 8.842 1.00 97.00 89 HIS A N 1
ATOM 673 C CA . HIS A 1 89 ? 1.298 -1.999 9.127 1.00 97.00 89 HIS A CA 1
ATOM 674 C C . HIS A 1 89 ? 2.677 -2.627 9.360 1.00 97.00 89 HIS A C 1
ATOM 676 O O . HIS A 1 89 ? 2.975 -3.077 10.461 1.00 97.00 89 HIS A O 1
ATOM 682 N N . ALA A 1 90 ? 3.498 -2.674 8.311 1.00 97.19 90 ALA A N 1
ATOM 683 C CA . ALA A 1 90 ? 4.842 -3.249 8.323 1.00 97.19 90 ALA A CA 1
ATOM 684 C C . ALA A 1 90 ? 5.912 -2.157 8.148 1.00 97.19 90 ALA A C 1
ATOM 686 O O . ALA A 1 90 ? 6.854 -2.317 7.378 1.00 97.19 90 ALA A O 1
ATOM 687 N N . ALA A 1 91 ? 5.737 -1.014 8.812 1.00 96.44 91 ALA A N 1
ATOM 688 C CA . ALA A 1 91 ? 6.685 0.088 8.726 1.00 96.44 91 ALA A CA 1
ATOM 689 C C . ALA A 1 91 ? 7.649 0.108 9.913 1.00 96.44 91 ALA A C 1
ATOM 691 O O . ALA A 1 91 ? 7.266 -0.221 11.036 1.00 96.44 91 ALA A O 1
ATOM 692 N N . ILE A 1 92 ? 8.879 0.552 9.662 1.00 95.31 92 ILE A N 1
ATOM 693 C CA . ILE A 1 92 ? 9.912 0.751 10.682 1.00 95.31 92 ILE A CA 1
ATOM 694 C C . ILE A 1 92 ? 10.391 2.198 10.580 1.00 95.31 92 ILE A C 1
ATOM 696 O O . ILE A 1 92 ? 10.827 2.643 9.521 1.00 95.31 92 ILE A O 1
ATOM 700 N N . GLY A 1 93 ? 10.275 2.951 11.674 1.00 92.00 93 GLY A N 1
ATOM 701 C CA . GLY A 1 93 ? 10.874 4.281 11.765 1.00 92.00 93 GLY A CA 1
ATOM 702 C C . GLY A 1 93 ? 12.396 4.178 11.745 1.00 92.00 93 GLY A C 1
ATOM 703 O O . GLY A 1 93 ? 12.951 3.350 12.462 1.00 92.00 93 GLY A O 1
ATOM 704 N N . GLY A 1 94 ? 13.032 4.987 10.900 1.00 84.19 94 GLY A N 1
ATOM 705 C CA . GLY A 1 94 ? 14.474 5.231 10.943 1.00 84.19 94 GLY A CA 1
ATOM 706 C C . GLY A 1 94 ? 14.790 6.448 11.790 1.00 84.19 94 GLY A C 1
ATOM 707 O O . GLY A 1 94 ? 13.872 7.292 11.940 1.00 84.19 94 GLY A O 1
#

Solvent-accessible surface area (backbone atoms only — not comparable to full-atom values): 6005 Å² total; per-residue (Å²): 111,74,68,62,55,52,52,52,52,56,54,54,54,58,68,75,69,61,95,77,87,84,83,75,97,67,81,80,76,81,93,63,100,72,83,89,69,67,63,64,63,52,52,54,53,35,55,76,72,43,44,77,43,77,47,78,45,73,43,42,42,76,54,52,40,91,42,68,60,55,53,51,53,53,47,52,40,68,76,37,74,80,32,54,74,44,81,42,86,58,39,47,69,119

Mean predicted aligned error: 11.78 Å

Sequence (94 aa):
MKTAVLALLTIGMFCLANPCLGADDYPLRDAVECSPRSGLPNFFAKIQKGDDITIAYLGGSITAQPGYRVLSQKWFEAQNPNVKFKGIHAAIGG

Secondary structure (DSSP, 8-state):
-HHHHHHHHHHHHHHHS---SSS-SSPPPP--S----SHHHHHHHHHHHT--EEEEEEESHHHHSSSHHHHHHHHHHHH-TTS-EEEEEEE---

Foldseek 3Di:
DVVVVVVVVVVVVVVVPDPDDDPDPDDDDDDDPDDDDCPVVVVVVCLVVLHAEEDEQEEEPVLQDCPPQVVVQVVVCVVRVSHHYHYDRHYYYD

Radius of gyration: 28.46 Å; Cα contacts (8 Å, |Δi|>4): 72; chains: 1; bounding box: 81×48×35 Å